Protein AF-C9JVE9-F1 (afdb_monomer_lite)

Secondary structure (DSSP, 8-state):
-HHHHHHHHHHHHHHHHHHHHHSPPPEEEEEEE-PPP---TT----PPPHHHHHHHHHHHHHHHHHHHHHHHHTT-EEEEEEE-SS---HHHHHHHHHHHHH-B-TTSSBPSEEEEEEES----

pLDDT: mean 82.32, std 12.66, range [41.41, 96.5]

InterPro domains:
  IPR029713 Transmembrane protein 168 [PTHR14437] (1-123)

Radius of gyration: 23.06 Å; chains: 1; bounding box: 55×26×75 Å

Structure (mmCIF, N/CA/C/O backbone):
data_AF-C9JVE9-F1
#
_entry.id   AF-C9JVE9-F1
#
loop_
_atom_site.group_PDB
_atom_site.id
_atom_site.type_symbol
_atom_site.label_atom_id
_atom_site.label_alt_id
_atom_site.label_comp_id
_atom_site.label_asym_id
_atom_site.label_entity_id
_atom_site.label_seq_id
_atom_site.pdbx_PDB_ins_code
_atom_site.Cartn_x
_atom_site.Cartn_y
_atom_site.Cartn_z
_atom_site.occupancy
_atom_site.B_iso_or_equiv
_atom_site.auth_seq_id
_atom_site.auth_comp_id
_atom_site.auth_asym_id
_atom_site.auth_atom_id
_atom_site.pdbx_PDB_model_num
ATOM 1 N N . MET A 1 1 ? -29.060 -8.266 47.646 1.00 62.09 1 MET A N 1
ATOM 2 C CA . MET A 1 1 ? -28.950 -7.452 46.415 1.00 62.09 1 MET A CA 1
ATOM 3 C C . MET A 1 1 ? -27.527 -7.473 45.853 1.00 62.09 1 MET A C 1
ATOM 5 O O . MET A 1 1 ? -27.371 -7.887 44.717 1.00 62.09 1 MET A O 1
ATOM 9 N N . PHE A 1 2 ? -26.494 -7.173 46.653 1.00 61.88 2 PHE A N 1
ATOM 10 C CA . PHE A 1 2 ? -25.071 -7.246 46.253 1.00 61.88 2 PHE A CA 1
ATOM 11 C C . PHE A 1 2 ? -24.640 -8.591 45.629 1.00 61.88 2 PHE A C 1
ATOM 13 O O . PHE A 1 2 ? -23.921 -8.615 44.639 1.00 61.88 2 PHE A O 1
ATOM 20 N N . LEU A 1 3 ? -25.156 -9.708 46.162 1.00 72.38 3 LEU A N 1
ATOM 21 C CA . LEU A 1 3 ? -24.872 -11.067 45.675 1.00 72.38 3 LEU A CA 1
ATOM 22 C C . LEU A 1 3 ? -25.357 -11.349 44.240 1.00 72.38 3 LEU A C 1
ATOM 24 O O . LEU A 1 3 ? -24.890 -12.303 43.637 1.00 72.38 3 LEU A O 1
ATOM 28 N N . ILE A 1 4 ? -26.284 -10.548 43.701 1.00 79.44 4 ILE A N 1
ATOM 29 C CA . ILE A 1 4 ? -26.798 -10.690 42.324 1.00 79.44 4 ILE A CA 1
ATOM 30 C C . ILE A 1 4 ? -26.139 -9.673 41.387 1.00 79.44 4 ILE A C 1
ATOM 32 O O . ILE A 1 4 ? -25.924 -9.969 40.217 1.00 79.44 4 ILE A O 1
ATOM 36 N N . VAL A 1 5 ? -25.779 -8.496 41.903 1.00 87.12 5 VAL A N 1
ATOM 37 C CA . VAL A 1 5 ? -25.139 -7.430 41.120 1.00 87.12 5 VAL A CA 1
ATOM 38 C C . VAL A 1 5 ? -23.737 -7.842 40.673 1.00 87.12 5 VAL A C 1
ATOM 40 O O . VAL A 1 5 ? -23.414 -7.711 39.500 1.00 87.12 5 VAL A O 1
ATOM 43 N N . LEU A 1 6 ? -22.942 -8.424 41.576 1.00 85.75 6 LEU A N 1
ATOM 44 C CA . LEU A 1 6 ? -21.545 -8.773 41.303 1.00 85.75 6 LEU A CA 1
ATOM 45 C C . LEU A 1 6 ? -21.401 -9.813 40.167 1.00 85.75 6 LEU A C 1
ATOM 47 O O . LEU A 1 6 ? -20.618 -9.577 39.248 1.00 85.75 6 LEU A O 1
ATOM 51 N N . PRO A 1 7 ? -22.186 -10.913 40.128 1.00 87.12 7 PRO A N 1
ATOM 52 C CA . PRO A 1 7 ? -22.199 -11.823 38.981 1.00 87.12 7 PRO A CA 1
ATOM 53 C C . PRO A 1 7 ? -22.640 -11.153 37.676 1.00 87.12 7 PRO A C 1
ATOM 55 O O . PRO A 1 7 ? -22.055 -11.417 36.629 1.00 87.12 7 PRO A O 1
ATOM 58 N N . LEU A 1 8 ? -23.642 -10.269 37.731 1.00 91.12 8 LEU A N 1
ATOM 59 C CA . LEU A 1 8 ? -24.163 -9.584 36.546 1.00 91.12 8 LEU A CA 1
ATOM 60 C C . LEU A 1 8 ? -23.118 -8.632 35.942 1.00 91.12 8 LEU A C 1
ATOM 62 O O . LEU A 1 8 ? -22.914 -8.622 34.730 1.00 91.12 8 LEU A O 1
ATOM 66 N N . GLU A 1 9 ? -22.420 -7.878 36.792 1.00 91.75 9 GLU A N 1
ATOM 67 C CA . GLU A 1 9 ? -21.303 -7.014 36.396 1.00 91.75 9 GLU A CA 1
ATOM 68 C C . GLU A 1 9 ? -20.130 -7.831 35.849 1.00 91.75 9 GLU A C 1
ATOM 70 O O . GLU A 1 9 ? -19.544 -7.452 34.839 1.00 91.75 9 GLU A O 1
ATOM 75 N N . SER A 1 10 ? -19.834 -8.986 36.454 1.00 90.31 10 SER A N 1
ATOM 76 C CA . SER A 1 10 ? -18.791 -9.903 35.972 1.00 90.31 10 SER A CA 1
ATOM 77 C C . SER A 1 10 ? -19.105 -10.421 34.567 1.00 90.31 10 SER A C 1
ATOM 79 O O . SER A 1 10 ? -18.228 -10.456 33.706 1.00 90.31 10 SER A O 1
ATOM 81 N N . MET A 1 11 ? -20.366 -10.795 34.321 1.00 90.75 11 MET A N 1
ATOM 82 C CA . MET A 1 11 ? -20.833 -11.259 33.013 1.00 90.75 11 MET A CA 1
ATOM 83 C C . MET A 1 11 ? -20.782 -10.146 31.970 1.00 90.75 11 MET A C 1
ATOM 85 O O . MET A 1 11 ? -20.306 -10.378 30.862 1.00 90.75 11 MET A O 1
ATOM 89 N N . ALA A 1 12 ? -21.233 -8.939 32.318 1.00 91.25 12 ALA A N 1
ATOM 90 C CA . ALA A 1 12 ? -21.150 -7.790 31.425 1.00 91.25 12 ALA A CA 1
ATOM 91 C C . ALA A 1 12 ? -19.689 -7.438 31.109 1.00 91.25 12 ALA A C 1
ATOM 93 O O . ALA A 1 12 ? -19.348 -7.234 29.949 1.00 91.25 12 ALA A O 1
ATOM 94 N N . HIS A 1 13 ? -18.808 -7.432 32.112 1.00 89.75 13 HIS A N 1
ATOM 95 C CA . HIS A 1 13 ? -17.381 -7.179 31.925 1.00 89.75 13 HIS A CA 1
ATOM 96 C C . HIS A 1 13 ? -16.721 -8.237 31.034 1.00 89.75 13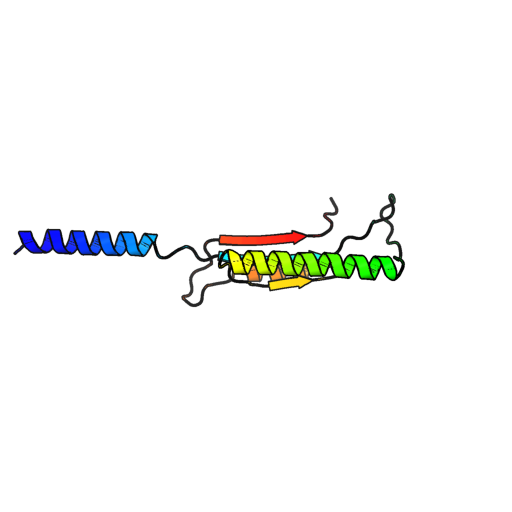 HIS A C 1
ATOM 98 O O . HIS A 1 13 ? -16.007 -7.876 30.105 1.00 89.75 13 HIS A O 1
ATOM 104 N N . GLY A 1 14 ? -17.003 -9.524 31.266 1.00 85.75 14 GLY A N 1
ATOM 105 C CA . GLY A 1 14 ? -16.522 -10.619 30.421 1.00 85.75 14 GLY A CA 1
ATOM 106 C C . GLY A 1 14 ? -17.011 -10.491 28.978 1.00 85.75 14 GLY A C 1
ATOM 107 O O . GLY A 1 14 ? -16.207 -10.569 28.056 1.00 85.75 14 GLY A O 1
ATOM 108 N N . LEU A 1 15 ? -18.297 -10.181 28.786 1.00 84.44 15 LEU A N 1
ATOM 109 C CA . LEU A 1 15 ? -18.884 -9.937 27.468 1.00 84.44 15 LEU A CA 1
ATOM 110 C C . LEU A 1 15 ? -18.208 -8.754 26.760 1.00 84.44 15 LEU A C 1
ATOM 112 O O . LEU A 1 15 ? -17.844 -8.872 25.597 1.00 84.44 15 LEU A O 1
ATOM 116 N N . PHE A 1 16 ? -18.013 -7.622 27.441 1.00 81.69 16 PHE A N 1
ATOM 117 C CA . PHE A 1 16 ? -17.352 -6.452 26.855 1.00 81.69 16 PHE A CA 1
ATOM 118 C C . PHE A 1 16 ? -15.863 -6.678 26.600 1.00 81.69 16 PHE A C 1
ATOM 120 O O . PHE A 1 16 ? -15.332 -6.129 25.641 1.00 81.69 16 PHE A O 1
ATOM 127 N N . HIS A 1 17 ? -15.192 -7.487 27.416 1.00 80.06 17 HIS A N 1
ATOM 128 C CA . HIS A 1 17 ? -13.799 -7.867 27.208 1.00 80.06 17 HIS A CA 1
ATOM 129 C C . HIS A 1 17 ? -13.650 -8.817 26.010 1.00 80.06 17 HIS A C 1
ATOM 131 O O . HIS A 1 17 ? -12.758 -8.631 25.186 1.00 80.06 17 HIS A O 1
ATOM 137 N N . GLU A 1 18 ? -14.544 -9.797 25.862 1.00 77.31 18 GLU A N 1
ATOM 138 C CA . GLU A 1 18 ? -14.590 -10.666 24.680 1.00 77.31 18 GLU A CA 1
ATOM 139 C C . GLU A 1 18 ? -14.970 -9.882 23.421 1.00 77.31 18 GLU A C 1
ATOM 141 O O . GLU A 1 18 ? -14.271 -9.982 22.419 1.00 77.31 18 GLU A O 1
ATOM 146 N N . LEU A 1 19 ? -15.994 -9.023 23.483 1.00 66.56 19 LEU A N 1
ATOM 147 C CA . LEU A 1 19 ? -16.353 -8.121 22.384 1.00 66.56 19 LEU A CA 1
ATOM 148 C C . LEU A 1 19 ? -15.198 -7.175 22.037 1.00 66.56 19 LEU A C 1
ATOM 150 O O . LEU A 1 19 ? -14.904 -6.996 20.862 1.00 66.56 19 LEU A O 1
ATOM 154 N N . GLY A 1 20 ? -14.506 -6.625 23.036 1.00 62.16 20 GLY A N 1
ATOM 155 C CA . GLY A 1 20 ? -13.317 -5.790 22.864 1.00 62.16 20 GLY A CA 1
ATOM 156 C C . GLY A 1 20 ? -12.166 -6.520 22.174 1.00 62.16 20 GLY A C 1
ATOM 157 O O . GLY A 1 20 ? -11.500 -5.936 21.328 1.00 62.16 20 GLY A O 1
ATOM 158 N N . ASN A 1 21 ? -11.983 -7.809 22.465 1.00 57.75 21 ASN A N 1
ATOM 159 C CA . ASN A 1 21 ? -11.002 -8.664 21.791 1.00 57.75 21 ASN A CA 1
ATOM 160 C C . ASN A 1 21 ? -11.464 -9.145 20.402 1.00 57.75 21 ASN A C 1
ATOM 162 O O . ASN A 1 21 ? -10.636 -9.575 19.600 1.00 57.75 21 ASN A O 1
ATOM 166 N N . CYS A 1 22 ? -12.768 -9.094 20.114 1.00 50.66 22 CYS A N 1
ATOM 167 C CA . CYS A 1 22 ? -13.362 -9.455 18.823 1.00 50.66 22 CYS A CA 1
ATOM 168 C C . CYS A 1 22 ? -13.584 -8.257 17.883 1.00 50.66 22 CYS A C 1
ATOM 170 O O . CYS A 1 22 ? -13.861 -8.461 16.700 1.00 50.66 22 CYS A O 1
ATOM 172 N N . LEU A 1 23 ? -13.441 -7.023 18.370 1.00 56.31 23 LEU A N 1
ATOM 173 C CA . LEU A 1 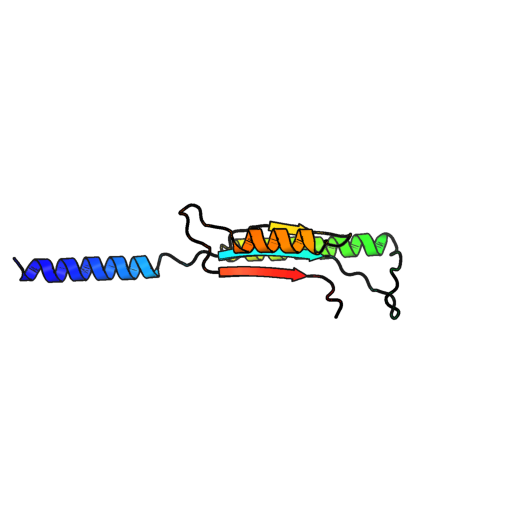23 ? -13.316 -5.821 17.547 1.00 56.31 23 LEU A CA 1
ATOM 174 C C . LEU A 1 23 ? -11.901 -5.819 16.950 1.00 56.31 23 LEU A C 1
ATOM 176 O O . LEU A 1 23 ? -10.972 -5.241 17.505 1.00 56.31 23 LEU A O 1
ATOM 180 N N . GLY A 1 24 ?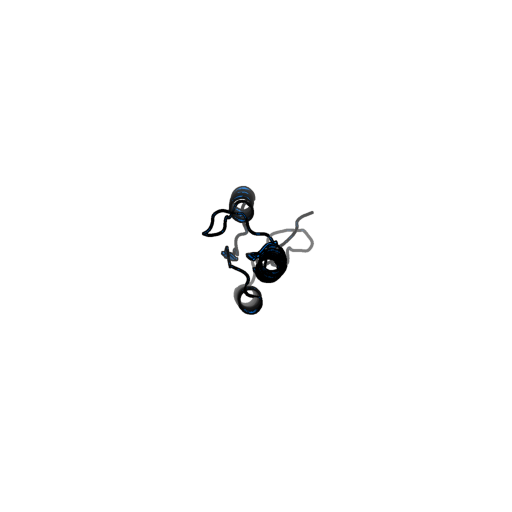 -11.722 -6.584 15.871 1.00 61.47 24 GLY A N 1
ATOM 181 C CA . GLY A 1 24 ? -10.432 -6.775 15.211 1.00 61.47 24 GLY A CA 1
ATOM 182 C C . GLY A 1 24 ? -9.750 -5.457 14.836 1.00 61.47 24 GLY A C 1
ATOM 183 O O . GLY A 1 24 ? -10.408 -4.465 14.528 1.00 61.47 24 GLY A O 1
ATOM 184 N N . GLY A 1 25 ? -8.416 -5.467 14.855 1.00 70.69 25 GLY A N 1
ATOM 185 C CA . GLY A 1 25 ? -7.616 -4.321 14.439 1.00 70.69 25 GLY A CA 1
ATOM 186 C C . GLY A 1 25 ? -7.895 -3.929 12.988 1.00 70.69 25 GLY A C 1
ATOM 187 O O . GLY A 1 25 ? -8.189 -4.762 12.129 1.00 70.69 25 GLY A O 1
ATOM 188 N N . THR A 1 26 ? -7.789 -2.641 12.712 1.00 85.19 26 THR A N 1
ATOM 189 C CA . THR A 1 26 ? -7.976 -2.077 11.377 1.00 85.19 26 THR A CA 1
ATOM 190 C C . THR A 1 26 ? -6.684 -2.194 10.574 1.00 85.19 26 THR A C 1
ATOM 192 O O . THR A 1 26 ? -5.591 -1.901 11.067 1.00 85.19 26 THR A O 1
ATOM 195 N N . SER A 1 27 ? -6.791 -2.651 9.325 1.00 89.12 27 SER A N 1
ATOM 196 C CA . SER A 1 27 ? -5.636 -2.818 8.443 1.00 89.12 27 SER A CA 1
ATOM 197 C C . SER A 1 27 ? -5.833 -2.058 7.144 1.00 89.12 27 SER A C 1
ATOM 199 O O . SER A 1 27 ? -6.893 -2.146 6.528 1.00 89.12 27 SER A O 1
ATOM 201 N N . VAL A 1 28 ? -4.800 -1.323 6.732 1.00 94.38 28 VAL A N 1
ATOM 202 C CA . VAL A 1 28 ? -4.794 -0.576 5.475 1.00 94.38 28 VAL A CA 1
ATOM 203 C C . VAL A 1 28 ? -3.567 -0.925 4.636 1.00 94.38 28 VAL A C 1
ATOM 205 O O . VAL A 1 28 ? -2.443 -1.025 5.132 1.00 94.38 28 VAL A O 1
ATOM 208 N N . GLY A 1 29 ? -3.794 -1.126 3.345 1.00 95.31 29 GLY A N 1
ATOM 209 C CA . GLY A 1 29 ? -2.821 -1.531 2.349 1.00 95.31 29 GLY A CA 1
ATOM 210 C C . GLY A 1 29 ? -2.577 -0.447 1.307 1.00 95.31 29 GLY A C 1
ATOM 211 O O . GLY A 1 29 ? -3.513 0.122 0.742 1.00 95.31 29 GLY A O 1
ATOM 212 N N . TYR A 1 30 ? -1.307 -0.200 1.006 1.00 96.50 30 TYR A N 1
ATOM 213 C CA . TYR A 1 30 ? -0.870 0.618 -0.117 1.00 96.50 30 TYR A CA 1
ATOM 214 C C . TYR A 1 30 ? 0.115 -0.178 -0.968 1.00 96.50 30 TYR A C 1
ATOM 216 O O . TYR A 1 30 ? 1.082 -0.741 -0.455 1.00 96.50 30 TYR A O 1
ATOM 224 N N . ALA A 1 31 ? -0.134 -0.246 -2.273 1.00 95.00 31 ALA A N 1
ATOM 225 C CA . ALA A 1 31 ? 0.740 -0.926 -3.216 1.00 95.00 31 ALA A CA 1
ATOM 226 C C . ALA A 1 31 ? 1.318 0.058 -4.232 1.00 95.00 31 ALA A C 1
ATOM 228 O O . ALA A 1 31 ? 0.604 0.906 -4.758 1.00 95.00 31 ALA A O 1
ATOM 229 N N . ILE A 1 32 ? 2.604 -0.091 -4.533 1.00 92.19 32 ILE A N 1
ATOM 230 C CA . ILE A 1 32 ? 3.319 0.660 -5.559 1.00 92.19 32 ILE A CA 1
ATOM 231 C C . ILE A 1 32 ? 4.031 -0.345 -6.456 1.00 92.19 3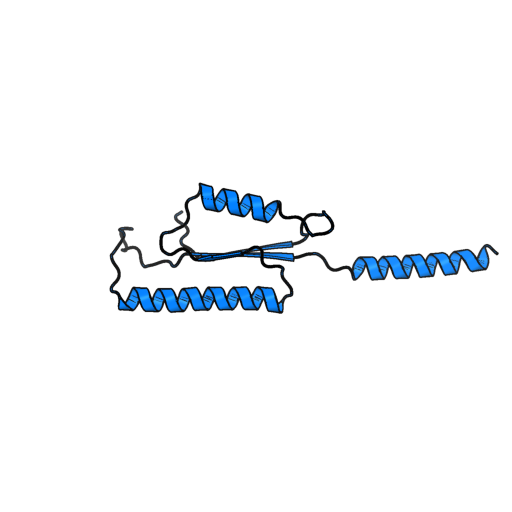2 ILE A C 1
ATOM 233 O O . ILE A 1 32 ? 4.880 -1.111 -5.995 1.00 92.19 32 ILE A O 1
ATOM 237 N N . VAL A 1 33 ? 3.701 -0.321 -7.744 1.00 90.94 33 VAL A N 1
ATOM 238 C CA . VAL A 1 33 ? 4.340 -1.142 -8.772 1.00 90.94 33 VAL A CA 1
ATOM 239 C C . VAL A 1 33 ? 4.978 -0.232 -9.814 1.00 90.94 33 VAL A C 1
ATOM 241 O O . VAL A 1 33 ? 4.308 0.402 -10.629 1.00 90.94 33 VAL A O 1
ATOM 244 N N . ILE A 1 34 ? 6.302 -0.192 -9.785 1.00 87.50 34 ILE A N 1
ATOM 245 C CA . ILE A 1 34 ? 7.169 0.469 -10.749 1.00 87.50 34 ILE A CA 1
ATOM 246 C C . ILE A 1 34 ? 7.838 -0.655 -11.544 1.00 87.50 34 ILE A C 1
ATOM 248 O O . ILE A 1 34 ? 8.713 -1.342 -11.009 1.00 87.50 34 ILE A O 1
ATOM 252 N N . PRO A 1 35 ? 7.424 -0.905 -12.798 1.00 77.88 35 PRO A N 1
ATOM 253 C CA . PRO A 1 35 ? 8.082 -1.897 -13.619 1.00 77.88 35 PRO A CA 1
ATOM 254 C C . PRO A 1 35 ? 9.561 -1.560 -13.763 1.00 77.88 35 PRO A C 1
ATOM 256 O O . PRO A 1 35 ? 9.927 -0.473 -14.209 1.00 77.88 35 PRO A O 1
ATOM 259 N N . THR A 1 36 ? 10.414 -2.515 -13.421 1.00 69.69 36 THR A N 1
ATOM 260 C CA . THR A 1 36 ? 11.841 -2.415 -13.680 1.00 69.69 36 THR A CA 1
ATOM 261 C C . THR A 1 36 ? 12.145 -3.059 -15.020 1.00 69.69 36 THR A C 1
ATOM 263 O O . THR A 1 36 ? 11.774 -4.204 -15.288 1.00 69.69 36 THR A O 1
ATOM 266 N N . ASN A 1 37 ? 12.819 -2.299 -15.873 1.00 62.97 37 ASN A N 1
ATOM 267 C CA . ASN A 1 37 ? 13.493 -2.845 -17.034 1.00 62.97 37 ASN A CA 1
ATOM 268 C C . ASN A 1 37 ? 14.960 -3.066 -16.711 1.00 62.97 37 ASN A C 1
ATOM 270 O O . ASN A 1 37 ? 15.512 -2.400 -15.837 1.00 62.97 37 ASN A O 1
ATOM 274 N N . PHE A 1 38 ? 15.574 -4.003 -17.427 1.00 55.28 38 PHE A N 1
ATOM 275 C CA . PHE A 1 38 ? 17.014 -4.194 -17.412 1.00 55.28 38 PHE A CA 1
ATOM 276 C C . PHE A 1 38 ? 17.688 -2.854 -17.728 1.00 55.28 38 PHE A C 1
ATOM 278 O O . PHE A 1 38 ? 17.643 -2.376 -18.861 1.00 55.28 38 PHE A O 1
ATOM 285 N N . CYS A 1 39 ? 18.301 -2.236 -16.720 1.00 54.22 39 CYS A N 1
ATOM 286 C CA . CYS A 1 39 ? 19.405 -1.326 -16.969 1.00 54.22 39 CYS A CA 1
ATOM 287 C C . CYS A 1 39 ? 20.437 -2.116 -17.784 1.00 54.22 39 CYS A C 1
ATOM 289 O O . CYS A 1 39 ? 20.613 -3.319 -17.546 1.00 54.22 39 CYS A O 1
ATOM 291 N N . SER A 1 40 ? 21.133 -1.477 -18.730 1.00 52.53 40 SER A N 1
ATOM 292 C CA . SER A 1 40 ? 22.364 -2.102 -19.218 1.00 52.53 40 SER A CA 1
ATOM 293 C C . SER A 1 40 ? 23.253 -2.431 -18.001 1.00 52.53 40 SER A C 1
ATOM 295 O O . SER A 1 40 ? 23.099 -1.793 -16.952 1.00 52.53 40 SER A O 1
ATOM 297 N N . PRO A 1 41 ? 24.186 -3.393 -18.087 1.00 57.09 41 PRO A N 1
ATOM 298 C CA . PRO A 1 41 ? 25.165 -3.627 -17.020 1.00 57.09 41 PRO A CA 1
ATOM 299 C C . PRO A 1 41 ? 25.873 -2.338 -16.552 1.00 57.09 41 PRO A C 1
ATOM 301 O O . PRO A 1 41 ? 26.325 -2.262 -15.415 1.00 57.09 41 PRO A O 1
ATOM 304 N N . ASP A 1 42 ? 25.894 -1.312 -17.412 1.00 64.50 42 ASP A N 1
ATOM 305 C CA . ASP A 1 42 ? 26.481 0.013 -17.191 1.00 64.50 42 ASP A CA 1
ATOM 306 C C . ASP A 1 42 ? 25.498 1.058 -16.616 1.00 64.50 42 ASP A C 1
ATOM 308 O O . ASP A 1 42 ? 25.824 2.243 -16.540 1.00 64.50 42 ASP A O 1
ATOM 312 N N . GLY A 1 43 ? 24.271 0.666 -16.254 1.00 60.25 43 GLY A N 1
ATOM 313 C CA . GLY A 1 43 ? 23.265 1.557 -15.663 1.00 60.25 43 GLY A CA 1
ATOM 314 C C . GLY A 1 43 ? 22.586 2.518 -16.648 1.00 60.25 43 GLY A C 1
ATOM 315 O O . GLY A 1 43 ? 21.802 3.366 -16.224 1.00 60.25 43 GLY A O 1
ATOM 316 N N . GLN A 1 44 ? 22.856 2.410 -17.953 1.00 60.56 44 GLN A N 1
ATOM 317 C CA . GLN A 1 44 ? 22.311 3.339 -18.946 1.00 60.56 44 GLN A CA 1
ATOM 318 C C . GLN A 1 44 ? 20.867 2.971 -19.335 1.00 60.56 44 GLN A C 1
ATOM 320 O O . GLN A 1 44 ? 20.567 1.790 -19.567 1.00 60.56 44 GLN A O 1
ATOM 325 N N . PRO A 1 45 ? 19.958 3.963 -19.441 1.00 63.81 45 PRO A N 1
ATOM 326 C CA . PRO A 1 45 ? 18.587 3.734 -19.877 1.00 63.81 45 PRO A CA 1
ATOM 327 C C . PRO A 1 45 ? 18.588 3.251 -21.329 1.00 63.81 45 PRO A C 1
ATOM 329 O O . PRO A 1 45 ? 18.994 3.967 -22.241 1.00 63.81 45 PRO A O 1
ATOM 332 N N . THR A 1 46 ? 18.133 2.018 -21.543 1.00 66.88 46 THR A N 1
ATOM 333 C CA . THR A 1 46 ? 18.042 1.420 -22.879 1.00 66.88 46 THR A CA 1
ATOM 334 C C . THR A 1 46 ? 16.587 1.408 -23.328 1.00 66.88 46 THR A C 1
ATOM 336 O O . THR A 1 46 ? 15.701 0.985 -22.586 1.00 66.88 46 THR A O 1
ATOM 339 N N . LEU A 1 47 ? 16.333 1.884 -24.550 1.00 67.12 47 LEU A N 1
ATOM 340 C CA . LEU A 1 47 ? 15.018 1.795 -25.181 1.00 67.12 47 LEU A CA 1
ATOM 341 C C . LEU A 1 47 ? 14.650 0.325 -25.372 1.00 67.12 47 LEU A C 1
ATOM 343 O O . LEU A 1 47 ? 15.369 -0.417 -26.041 1.00 67.12 47 LEU A O 1
ATOM 347 N N . LEU A 1 48 ? 13.523 -0.091 -24.799 1.00 70.12 48 LEU A N 1
ATOM 348 C CA . LEU A 1 48 ? 13.042 -1.451 -24.995 1.00 70.12 48 LEU A CA 1
ATOM 349 C C . LEU A 1 48 ? 12.275 -1.582 -26.305 1.00 70.12 48 LEU A C 1
ATOM 351 O O . LEU A 1 48 ? 11.508 -0.682 -26.661 1.00 70.12 48 LEU A O 1
ATOM 355 N N . PRO A 1 49 ? 12.412 -2.730 -26.988 1.00 78.38 49 PRO A N 1
ATOM 356 C CA . PRO A 1 49 ? 11.535 -3.071 -28.091 1.00 78.38 49 PRO A CA 1
ATOM 357 C C . PRO A 1 49 ? 10.060 -3.077 -27.643 1.00 78.38 49 PRO A C 1
ATOM 359 O O . PRO A 1 49 ? 9.777 -3.481 -26.511 1.00 78.38 49 PRO A O 1
ATOM 362 N N . PRO A 1 50 ? 9.111 -2.706 -28.523 1.00 79.12 50 PRO A N 1
ATOM 363 C CA . PRO A 1 50 ? 7.687 -2.623 -28.185 1.00 79.12 50 PRO A CA 1
ATOM 364 C C . PRO A 1 50 ? 7.100 -3.905 -27.575 1.00 79.12 50 PRO A C 1
ATOM 366 O O . PRO A 1 50 ? 6.287 -3.832 -26.658 1.00 79.12 50 PRO A O 1
ATOM 369 N N . GLU A 1 51 ? 7.547 -5.076 -28.036 1.00 80.50 51 GLU A N 1
ATOM 370 C CA . GLU A 1 51 ? 7.098 -6.381 -27.529 1.00 80.50 51 GLU A CA 1
ATOM 371 C C . GLU A 1 51 ? 7.450 -6.577 -26.046 1.00 80.50 51 GLU A C 1
ATOM 373 O O . GLU A 1 51 ? 6.599 -6.965 -25.246 1.00 80.50 51 GLU A O 1
ATOM 378 N N . HIS A 1 52 ? 8.670 -6.204 -25.647 1.00 78.44 52 HIS A N 1
ATOM 379 C CA . HIS A 1 52 ? 9.119 -6.290 -24.256 1.00 78.44 52 HIS A CA 1
ATOM 380 C C . HIS A 1 52 ? 8.394 -5.282 -23.354 1.00 78.44 52 HIS A C 1
ATOM 382 O O . HIS A 1 52 ? 8.122 -5.578 -22.191 1.00 78.44 52 HIS A O 1
ATOM 388 N N . VAL A 1 53 ? 8.033 -4.104 -23.881 1.00 80.75 53 VAL A N 1
ATOM 389 C CA . VAL A 1 53 ? 7.205 -3.125 -23.151 1.00 80.75 53 VAL A CA 1
ATOM 390 C C . VAL A 1 53 ? 5.814 -3.699 -22.876 1.00 80.75 53 VAL A C 1
ATOM 392 O O . VAL A 1 53 ? 5.295 -3.560 -21.768 1.00 80.75 53 VAL A O 1
ATOM 395 N N . GLN A 1 54 ? 5.215 -4.372 -23.860 1.00 83.31 54 GLN A N 1
ATOM 396 C CA . GLN A 1 54 ? 3.904 -4.997 -23.705 1.00 83.31 54 GLN A CA 1
ATOM 397 C C . GLN A 1 54 ? 3.928 -6.142 -22.685 1.00 83.31 54 GLN A C 1
ATOM 399 O O . GLN A 1 54 ? 3.053 -6.199 -21.818 1.00 83.31 54 GLN A O 1
ATOM 404 N N . GLU A 1 55 ? 4.923 -7.027 -22.755 1.00 85.56 55 GLU A N 1
ATOM 405 C CA . GLU A 1 55 ? 5.081 -8.127 -21.798 1.00 85.56 55 GLU A CA 1
ATOM 406 C C . GLU A 1 55 ? 5.272 -7.606 -20.368 1.00 85.56 55 GLU A C 1
ATOM 408 O O . GLU A 1 55 ? 4.637 -8.082 -19.421 1.00 85.56 55 GLU A O 1
ATOM 413 N N . LEU A 1 56 ? 6.098 -6.574 -20.208 1.00 83.88 56 LEU A N 1
ATOM 414 C CA . LEU A 1 56 ? 6.318 -5.941 -18.918 1.00 83.88 56 LEU A CA 1
ATOM 415 C C . LEU A 1 56 ? 5.039 -5.317 -18.360 1.00 83.88 56 LEU A C 1
ATOM 417 O O . LEU A 1 56 ? 4.734 -5.526 -17.183 1.00 83.88 56 LEU A O 1
ATOM 421 N N . ASN A 1 57 ? 4.274 -4.602 -19.185 1.00 85.62 57 ASN A N 1
ATOM 422 C CA . ASN A 1 57 ? 2.993 -4.042 -18.764 1.00 85.62 57 ASN A CA 1
ATOM 423 C C . ASN A 1 57 ? 2.043 -5.157 -18.312 1.00 85.62 57 ASN A C 1
ATOM 425 O O . ASN A 1 57 ? 1.473 -5.064 -17.227 1.00 85.62 57 ASN A O 1
ATOM 429 N N . LEU A 1 58 ? 1.945 -6.249 -19.081 1.00 89.56 58 LEU A N 1
ATOM 430 C CA . LEU A 1 58 ? 1.115 -7.406 -18.738 1.00 89.56 58 LEU A CA 1
ATOM 431 C C . LEU A 1 58 ? 1.503 -7.994 -17.372 1.00 89.56 58 LEU A C 1
ATOM 433 O O . LEU A 1 58 ? 0.640 -8.213 -16.518 1.00 89.56 58 LEU A O 1
ATOM 437 N N . ARG A 1 59 ? 2.802 -8.210 -17.141 1.00 88.38 59 ARG A N 1
ATOM 438 C CA . ARG A 1 59 ? 3.326 -8.754 -15.882 1.00 88.38 59 ARG A CA 1
ATOM 439 C C . ARG A 1 59 ? 3.056 -7.820 -14.703 1.00 88.38 59 ARG A C 1
ATOM 441 O O . ARG A 1 59 ? 2.599 -8.276 -13.655 1.00 88.38 59 ARG A O 1
ATOM 448 N N . SER A 1 60 ? 3.299 -6.521 -14.865 1.00 88.25 60 SER A N 1
ATOM 449 C CA . SER A 1 60 ? 3.069 -5.536 -13.804 1.00 88.25 60 SER A CA 1
ATOM 450 C C . SER A 1 60 ? 1.588 -5.356 -13.478 1.00 88.25 60 SER A C 1
ATOM 452 O O . SER A 1 60 ? 1.230 -5.290 -12.302 1.00 88.25 60 SER A O 1
ATOM 454 N N . THR A 1 61 ? 0.708 -5.349 -14.481 1.00 90.06 61 THR A N 1
ATOM 455 C CA . THR A 1 61 ? -0.744 -5.370 -14.257 1.00 90.06 61 THR A CA 1
ATOM 456 C C . THR A 1 61 ? -1.177 -6.667 -13.571 1.00 90.06 61 THR A C 1
ATOM 458 O O . THR A 1 61 ? -2.016 -6.638 -12.671 1.00 90.06 61 THR A O 1
ATOM 461 N N . GLY A 1 62 ? -0.571 -7.805 -13.926 1.00 92.38 62 GLY A N 1
ATOM 462 C CA . GLY A 1 62 ? -0.773 -9.078 -13.230 1.00 92.38 62 GLY A CA 1
ATOM 463 C C . GLY A 1 62 ? -0.435 -8.995 -11.739 1.00 92.38 62 GLY A C 1
ATOM 464 O O . GLY A 1 62 ? -1.226 -9.437 -10.904 1.00 92.38 62 GLY A O 1
ATOM 465 N N . MET A 1 63 ? 0.688 -8.365 -11.392 1.00 91.75 63 MET A N 1
ATOM 466 C CA . MET A 1 63 ? 1.076 -8.123 -9.999 1.00 91.75 63 MET A CA 1
ATOM 467 C C . MET A 1 63 ? 0.118 -7.180 -9.264 1.00 91.75 63 MET A C 1
ATOM 469 O O . MET A 1 63 ? -0.250 -7.470 -8.128 1.00 91.75 63 MET A O 1
ATOM 473 N N . LEU A 1 64 ? -0.326 -6.091 -9.901 1.00 92.19 64 LEU A N 1
ATOM 474 C CA . LEU A 1 64 ? -1.324 -5.183 -9.318 1.00 92.19 64 LEU A CA 1
ATOM 475 C C . LEU A 1 64 ? -2.638 -5.907 -9.012 1.00 92.19 64 LEU A C 1
ATOM 477 O O . LEU A 1 64 ? -3.196 -5.764 -7.927 1.00 92.19 64 LEU A O 1
ATOM 481 N N . ASN A 1 65 ? -3.098 -6.754 -9.929 1.00 94.00 65 ASN A N 1
ATOM 482 C CA . ASN A 1 65 ? -4.286 -7.570 -9.696 1.00 94.00 65 ASN A CA 1
ATOM 483 C C . ASN A 1 65 ? -4.074 -8.574 -8.554 1.00 94.00 65 ASN A C 1
ATOM 485 O O . ASN A 1 65 ? -4.985 -8.815 -7.763 1.00 94.00 65 ASN A O 1
ATOM 489 N N . ALA A 1 66 ? -2.884 -9.171 -8.450 1.00 94.81 66 ALA A N 1
ATOM 490 C CA . ALA A 1 66 ? -2.566 -10.103 -7.374 1.00 94.81 66 ALA A CA 1
ATOM 491 C C . ALA A 1 66 ? -2.563 -9.413 -6.001 1.00 94.81 66 ALA A C 1
ATOM 493 O O . ALA A 1 66 ? -3.157 -9.947 -5.065 1.00 94.81 66 ALA A O 1
ATOM 494 N N . ILE A 1 67 ? -1.966 -8.220 -5.881 1.00 95.12 67 ILE A N 1
ATOM 495 C CA . ILE A 1 67 ? -1.927 -7.494 -4.603 1.00 95.12 67 ILE A CA 1
ATOM 496 C C . ILE A 1 67 ? -3.306 -6.952 -4.206 1.00 95.12 67 ILE A C 1
ATOM 498 O O . ILE A 1 67 ? -3.683 -7.043 -3.043 1.00 95.12 67 ILE A O 1
ATOM 502 N N . GLN A 1 68 ? -4.113 -6.497 -5.168 1.00 93.56 68 GLN A N 1
ATOM 503 C CA . GLN A 1 68 ? -5.504 -6.113 -4.907 1.00 93.56 68 GLN A CA 1
ATOM 504 C C . GLN A 1 68 ? -6.335 -7.298 -4.405 1.00 93.56 68 GLN A C 1
ATOM 506 O O . GLN A 1 68 ? -7.089 -7.165 -3.443 1.00 93.56 68 GLN A O 1
ATOM 511 N N . ARG A 1 69 ? -6.170 -8.484 -5.010 1.00 94.94 69 ARG A N 1
ATOM 512 C CA . ARG A 1 69 ? -6.814 -9.714 -4.521 1.00 94.94 69 ARG A CA 1
ATOM 513 C C . ARG A 1 69 ? -6.316 -10.105 -3.138 1.00 94.94 69 ARG A C 1
ATOM 515 O O . ARG A 1 69 ? -7.119 -10.552 -2.331 1.00 94.94 69 ARG A O 1
ATOM 522 N N . PHE A 1 70 ? -5.025 -9.936 -2.859 1.00 93.00 70 PHE A N 1
ATOM 523 C CA . PHE A 1 70 ? -4.466 -10.170 -1.531 1.00 93.00 70 PHE A CA 1
ATOM 524 C C . PHE A 1 70 ? -5.115 -9.254 -0.486 1.00 93.00 70 PHE A C 1
ATOM 526 O O . PHE A 1 70 ? -5.535 -9.759 0.555 1.00 93.00 70 PHE A O 1
ATOM 533 N N . PHE A 1 71 ? -5.267 -7.957 -0.781 1.00 94.19 71 PHE A N 1
ATOM 534 C CA . PHE A 1 71 ? -5.961 -7.024 0.108 1.00 94.19 71 PHE A CA 1
ATOM 535 C C . PHE A 1 71 ? -7.420 -7.423 0.322 1.00 94.19 71 PHE A C 1
ATOM 537 O O . PHE A 1 71 ? -7.848 -7.576 1.463 1.00 94.19 71 PHE A O 1
ATOM 544 N N . ALA A 1 72 ? -8.154 -7.699 -0.756 1.00 89.62 72 ALA A N 1
ATOM 545 C CA . ALA A 1 72 ? -9.551 -8.115 -0.669 1.00 89.62 72 ALA A CA 1
ATOM 546 C C . ALA A 1 72 ? -9.733 -9.421 0.127 1.00 89.62 72 ALA A C 1
ATOM 548 O O . ALA A 1 72 ? -10.618 -9.510 0.973 1.00 89.62 72 ALA A O 1
ATOM 549 N N . TYR A 1 73 ? -8.883 -10.424 -0.113 1.00 89.69 73 TYR A N 1
ATOM 550 C CA . TYR A 1 73 ? -8.968 -11.730 0.547 1.00 89.69 73 TYR A CA 1
ATOM 551 C C . TYR A 1 73 ? -8.721 -11.644 2.058 1.00 89.69 73 TYR A C 1
ATOM 553 O O . TYR A 1 73 ? -9.366 -12.352 2.825 1.00 89.69 73 TYR A O 1
ATOM 561 N N . HIS A 1 74 ? -7.817 -10.764 2.490 1.00 86.88 74 HIS A N 1
ATOM 562 C CA . HIS A 1 74 ? -7.484 -10.581 3.905 1.00 86.88 74 HIS A CA 1
ATOM 563 C C . HIS A 1 74 ? -8.267 -9.439 4.569 1.00 86.88 74 HIS A C 1
ATOM 565 O O . HIS A 1 74 ? -7.930 -9.056 5.685 1.00 86.88 74 HIS A O 1
ATOM 571 N N . MET A 1 75 ? -9.301 -8.901 3.906 1.00 87.69 75 MET A N 1
ATOM 572 C CA . MET A 1 75 ? -10.110 -7.780 4.408 1.00 87.69 75 MET A CA 1
ATOM 573 C C . MET A 1 75 ? -9.269 -6.544 4.782 1.00 87.69 75 MET A C 1
ATOM 575 O O . MET A 1 75 ? -9.556 -5.847 5.751 1.00 87.69 75 MET A O 1
ATOM 579 N N . ILE A 1 76 ? -8.221 -6.278 4.000 1.00 90.19 76 ILE A N 1
ATOM 580 C CA . ILE A 1 76 ? -7.358 -5.106 4.149 1.00 90.19 76 ILE A CA 1
ATOM 581 C C . ILE A 1 76 ? -7.985 -3.943 3.377 1.00 90.19 76 ILE A C 1
ATOM 583 O O . ILE A 1 76 ? -8.231 -4.049 2.170 1.00 90.19 76 ILE A O 1
ATOM 587 N N . GLU A 1 77 ? -8.210 -2.817 4.052 1.00 90.88 77 GLU A N 1
ATOM 588 C CA . GLU A 1 77 ? -8.680 -1.592 3.408 1.00 90.88 77 GLU A CA 1
ATOM 589 C C . GLU A 1 77 ? -7.638 -1.110 2.397 1.00 90.88 77 GLU A C 1
ATOM 591 O O . GLU A 1 77 ? -6.447 -1.058 2.683 1.00 90.88 77 GLU A O 1
ATOM 596 N N . THR A 1 78 ? -8.053 -0.764 1.183 1.00 93.19 78 THR A N 1
ATOM 597 C CA . THR A 1 78 ? -7.106 -0.325 0.153 1.00 93.19 78 THR A CA 1
ATOM 598 C C . THR A 1 78 ? -7.006 1.195 0.149 1.00 93.19 78 THR A C 1
ATOM 600 O O . THR A 1 78 ? -7.926 1.868 -0.304 1.00 93.19 78 THR A O 1
ATOM 603 N N . TYR A 1 79 ? -5.858 1.731 0.572 1.00 94.88 79 TYR A N 1
ATOM 604 C CA . TYR A 1 79 ? -5.531 3.148 0.386 1.00 94.88 79 TYR A CA 1
ATOM 605 C C . TYR A 1 79 ? -5.267 3.465 -1.091 1.00 94.88 79 TYR A C 1
ATOM 607 O O . TYR A 1 79 ? -5.716 4.482 -1.615 1.00 94.88 79 TYR A O 1
ATOM 615 N N . GLY A 1 80 ? -4.537 2.584 -1.782 1.00 92.62 80 GLY A N 1
ATOM 616 C CA . GLY A 1 80 ? -4.238 2.755 -3.200 1.00 92.62 80 GLY A CA 1
ATOM 617 C C . GLY A 1 80 ? -3.387 1.635 -3.790 1.00 92.62 80 GLY A C 1
ATOM 618 O O . GLY A 1 80 ? -2.740 0.868 -3.077 1.00 92.62 80 GLY A O 1
ATOM 619 N N . CYS A 1 81 ? -3.391 1.547 -5.117 1.00 91.62 81 CYS A N 1
ATOM 620 C CA . CYS A 1 81 ? -2.539 0.653 -5.899 1.00 91.62 81 CYS A CA 1
ATOM 621 C C . CYS A 1 81 ? -1.973 1.448 -7.075 1.00 91.62 81 CYS A C 1
ATOM 623 O O . CYS A 1 81 ? -2.598 1.551 -8.129 1.00 91.62 81 CYS A O 1
ATOM 625 N N . ASP A 1 82 ? -0.811 2.050 -6.860 1.00 90.81 82 ASP A N 1
ATOM 626 C CA . ASP A 1 82 ? -0.145 2.905 -7.826 1.00 90.81 82 ASP A CA 1
ATOM 627 C C . ASP A 1 82 ? 0.654 2.083 -8.837 1.00 90.81 82 ASP A C 1
ATOM 629 O O . ASP A 1 82 ? 1.400 1.165 -8.489 1.00 90.81 82 ASP A O 1
ATOM 633 N N . TYR A 1 83 ? 0.547 2.488 -10.098 1.00 88.00 83 TYR A N 1
ATOM 634 C CA . TYR A 1 83 ? 1.335 1.978 -11.207 1.00 88.00 83 TYR A CA 1
ATOM 635 C C . TYR A 1 83 ? 2.078 3.133 -11.867 1.00 88.00 83 TYR A C 1
ATOM 637 O O . TYR A 1 83 ? 1.439 4.105 -12.273 1.00 88.00 83 TYR A O 1
ATOM 645 N N . SER A 1 84 ? 3.402 3.044 -11.996 1.00 83.25 84 SER A N 1
ATOM 646 C CA . SER A 1 84 ? 4.166 4.071 -12.714 1.00 83.25 84 SER A CA 1
ATOM 647 C C . SER A 1 84 ? 5.257 3.477 -13.588 1.00 83.25 84 SER A C 1
ATOM 649 O O . SER A 1 84 ? 6.233 2.935 -13.081 1.00 83.25 84 SER A O 1
ATOM 651 N N . THR A 1 85 ? 5.120 3.642 -14.904 1.00 76.56 85 THR A N 1
ATOM 652 C CA . THR A 1 85 ? 6.127 3.257 -15.907 1.00 76.56 85 THR A CA 1
ATOM 653 C C . THR A 1 85 ? 7.278 4.253 -16.017 1.00 76.56 85 THR A C 1
ATOM 655 O O . THR A 1 85 ? 8.380 3.868 -16.394 1.00 76.56 85 THR A O 1
ATOM 658 N N . SER A 1 86 ? 7.046 5.523 -15.680 1.00 70.56 86 SER A N 1
ATOM 659 C CA . SER A 1 86 ? 8.036 6.605 -15.755 1.00 70.56 86 SER A CA 1
ATOM 660 C C . SER A 1 86 ? 8.793 6.836 -14.441 1.00 70.56 86 SER A C 1
ATOM 662 O O . SER A 1 86 ? 9.570 7.782 -14.339 1.00 70.56 86 SER A O 1
ATOM 664 N N . GLY A 1 87 ? 8.551 6.002 -13.425 1.00 71.19 87 GLY A N 1
ATOM 665 C CA . GLY A 1 87 ? 9.049 6.210 -12.067 1.00 71.19 87 GLY A CA 1
ATOM 666 C C . GLY A 1 87 ? 8.180 7.172 -11.247 1.00 71.19 87 GLY A C 1
ATOM 667 O O . GLY A 1 87 ? 7.256 7.813 -11.750 1.00 71.19 87 GLY A O 1
ATOM 668 N N . LEU A 1 88 ? 8.444 7.228 -9.945 1.00 76.31 88 LEU A N 1
ATOM 669 C CA . LEU A 1 88 ? 7.784 8.119 -8.989 1.00 76.31 88 LEU A CA 1
ATOM 670 C C . LEU A 1 88 ? 8.833 9.079 -8.432 1.00 76.31 88 LEU A C 1
ATOM 672 O O . LEU A 1 88 ? 9.903 8.640 -8.013 1.00 76.31 88 LEU A O 1
ATOM 676 N N . SER A 1 89 ? 8.534 10.380 -8.419 1.00 84.50 89 SER A N 1
ATOM 677 C CA . SER A 1 89 ? 9.411 11.342 -7.754 1.00 84.50 89 SER A CA 1
ATOM 678 C C . SER A 1 89 ? 9.414 11.086 -6.247 1.00 84.50 89 SER A C 1
ATOM 680 O O . SER A 1 89 ? 8.407 10.654 -5.671 1.00 84.50 89 SER A O 1
ATOM 682 N N . PHE A 1 90 ? 10.545 11.379 -5.604 1.00 85.38 90 PHE A N 1
ATOM 683 C CA . PHE A 1 90 ? 10.674 11.245 -4.157 1.00 85.38 90 PHE A CA 1
ATOM 684 C C . PHE A 1 90 ? 9.600 12.057 -3.425 1.00 85.38 90 PHE A C 1
ATOM 686 O O . PHE A 1 90 ? 8.943 11.524 -2.540 1.00 85.38 90 PHE A O 1
ATOM 693 N N . ASP A 1 91 ? 9.348 13.299 -3.846 1.00 89.00 91 ASP A N 1
ATOM 694 C CA . ASP A 1 91 ? 8.371 14.181 -3.198 1.00 89.00 91 ASP A CA 1
ATOM 695 C C . ASP A 1 91 ? 6.940 13.642 -3.286 1.00 89.00 91 ASP A C 1
ATOM 697 O O . ASP A 1 91 ? 6.183 13.708 -2.314 1.00 89.00 91 ASP A O 1
ATOM 701 N N . THR A 1 92 ? 6.557 13.068 -4.432 1.00 88.44 92 THR A N 1
ATOM 702 C CA . THR A 1 92 ? 5.232 12.453 -4.600 1.00 88.44 92 THR A CA 1
ATOM 703 C C . THR A 1 92 ? 5.108 11.187 -3.761 1.00 88.44 92 THR A C 1
ATOM 705 O O . THR A 1 92 ? 4.099 11.005 -3.078 1.00 88.44 92 THR A O 1
ATOM 708 N N . LEU A 1 93 ? 6.139 10.337 -3.761 1.00 88.88 93 LEU A N 1
ATOM 709 C CA . LEU A 1 93 ? 6.158 9.123 -2.950 1.00 88.88 93 LEU A CA 1
ATOM 710 C C . LEU A 1 93 ? 6.111 9.450 -1.453 1.00 88.88 93 LEU A C 1
ATOM 712 O O . LEU A 1 93 ? 5.297 8.883 -0.726 1.00 88.88 93 LEU A O 1
ATOM 716 N N . HIS A 1 94 ? 6.939 10.390 -1.006 1.00 92.38 94 HIS A N 1
ATOM 717 C CA . HIS A 1 94 ? 7.001 10.848 0.377 1.00 92.38 94 HIS A CA 1
ATOM 718 C C . HIS A 1 94 ? 5.652 11.408 0.828 1.00 92.38 94 HIS A C 1
ATOM 720 O O . HIS A 1 94 ? 5.134 11.015 1.873 1.00 92.38 94 HIS A O 1
ATOM 726 N N . SER A 1 95 ? 5.042 12.267 0.008 1.00 93.62 95 SER A N 1
ATOM 727 C CA . SER A 1 95 ? 3.734 12.858 0.304 1.00 93.62 95 SER A CA 1
ATOM 728 C C . SER A 1 95 ? 2.634 11.796 0.399 1.00 93.62 95 SER A C 1
ATOM 730 O O . SER A 1 95 ? 1.833 11.829 1.334 1.00 93.62 95 SER A O 1
ATOM 732 N N . LYS A 1 96 ? 2.618 10.813 -0.514 1.00 93.50 96 LYS A N 1
ATOM 733 C CA . LYS A 1 96 ? 1.649 9.706 -0.472 1.00 93.50 96 LYS A CA 1
ATOM 734 C C . LYS A 1 96 ? 1.859 8.781 0.721 1.00 93.50 96 LYS A C 1
ATOM 736 O O . LYS A 1 96 ? 0.876 8.391 1.339 1.00 93.50 96 LYS A O 1
ATOM 741 N N . LEU A 1 97 ? 3.105 8.446 1.057 1.00 94.00 97 LEU A N 1
ATOM 742 C CA . LEU A 1 97 ? 3.419 7.622 2.226 1.00 94.00 97 LEU A CA 1
ATOM 743 C C . LEU A 1 97 ? 3.051 8.330 3.526 1.00 94.00 97 LEU A C 1
ATOM 745 O O . LEU A 1 97 ? 2.502 7.702 4.426 1.00 94.00 97 LEU A O 1
ATOM 749 N N . LYS A 1 98 ? 3.298 9.639 3.615 1.00 95.56 98 LYS A N 1
ATOM 750 C CA . LYS A 1 98 ? 2.872 10.436 4.764 1.00 95.56 98 LYS A CA 1
ATOM 751 C C . LYS A 1 98 ? 1.350 10.410 4.915 1.00 95.56 98 LYS A C 1
ATOM 753 O O . LYS A 1 98 ? 0.866 10.073 5.988 1.00 95.56 98 LYS A O 1
ATOM 758 N N . ALA A 1 99 ? 0.612 10.689 3.840 1.00 94.94 99 ALA A N 1
ATOM 759 C CA . ALA A 1 99 ? -0.850 10.636 3.853 1.00 94.94 99 ALA A CA 1
ATOM 760 C C . ALA A 1 99 ? -1.384 9.234 4.203 1.00 94.94 99 ALA A C 1
ATOM 762 O O . ALA A 1 99 ? -2.312 9.116 4.997 1.00 94.94 99 ALA A O 1
ATOM 763 N N . PHE A 1 100 ? -0.754 8.177 3.679 1.00 95.81 100 PHE A N 1
ATOM 764 C CA . PHE A 1 100 ? -1.066 6.787 4.011 1.00 95.81 100 PHE A CA 1
ATOM 765 C C . PHE A 1 100 ? -0.892 6.493 5.507 1.00 95.81 100 PHE A C 1
ATOM 767 O O . PHE A 1 100 ? -1.801 5.957 6.129 1.00 95.81 100 PHE A O 1
ATOM 774 N N . LEU A 1 101 ? 0.237 6.882 6.106 1.00 94.06 101 LEU A N 1
ATOM 775 C CA . LEU A 1 101 ? 0.533 6.641 7.528 1.00 94.06 101 LEU A CA 1
ATOM 776 C C . LEU A 1 101 ? -0.257 7.553 8.484 1.00 94.06 101 LEU A C 1
ATOM 778 O O . LEU A 1 101 ? -0.357 7.279 9.682 1.00 94.06 101 LEU A O 1
ATOM 782 N N . GLU A 1 102 ? -0.793 8.662 7.979 1.00 93.94 102 GLU A N 1
ATOM 783 C CA . GLU A 1 102 ? -1.662 9.573 8.725 1.00 93.94 102 GLU A CA 1
ATOM 784 C C . GLU A 1 102 ? -3.151 9.216 8.599 1.00 93.94 102 GLU A C 1
ATOM 786 O O . GLU A 1 102 ? -3.968 9.827 9.296 1.00 93.94 102 GLU A O 1
ATOM 791 N N . LEU A 1 103 ? -3.496 8.220 7.770 1.00 90.50 103 LEU A N 1
ATOM 792 C CA . LEU A 1 103 ? -4.868 7.808 7.496 1.00 90.50 103 LEU A CA 1
ATOM 793 C C . LEU A 1 103 ? -5.582 7.332 8.767 1.00 90.50 103 LEU A C 1
ATOM 795 O O . LEU A 1 103 ? -5.088 6.500 9.535 1.00 90.50 103 LEU A O 1
ATOM 799 N N . ARG A 1 104 ? -6.790 7.857 8.960 1.00 87.62 104 ARG A N 1
ATOM 800 C CA . ARG A 1 104 ? -7.672 7.531 10.079 1.00 87.62 104 ARG A CA 1
ATOM 801 C C . ARG A 1 104 ? -8.882 6.757 9.587 1.00 87.62 104 ARG A C 1
ATOM 803 O O . ARG A 1 104 ? -9.339 6.977 8.468 1.00 87.62 104 ARG A O 1
ATOM 810 N N . THR A 1 105 ? -9.384 5.878 10.440 1.00 86.06 105 THR A N 1
ATOM 811 C CA . THR A 1 105 ? -10.639 5.165 10.230 1.00 86.06 105 THR A CA 1
ATOM 812 C C . THR A 1 105 ? -11.807 6.152 10.306 1.00 86.06 105 THR A C 1
ATOM 814 O O . THR A 1 105 ? -11.662 7.281 10.788 1.00 86.06 105 THR A O 1
ATOM 817 N N . VAL A 1 106 ? -12.986 5.727 9.848 1.00 82.19 106 VAL A N 1
ATOM 818 C CA . VAL A 1 106 ? -14.207 6.554 9.862 1.00 82.19 106 VAL A CA 1
ATOM 819 C C . VAL A 1 106 ? -14.550 7.047 11.275 1.00 82.19 106 VAL A C 1
ATOM 821 O O . VAL A 1 106 ? -15.013 8.174 11.441 1.00 82.19 106 VAL A O 1
ATOM 824 N N . ASP A 1 107 ? -14.235 6.247 12.294 1.00 81.38 107 ASP A N 1
ATOM 825 C CA . ASP A 1 107 ? -14.509 6.556 13.700 1.00 81.38 107 ASP A CA 1
ATOM 826 C C . ASP A 1 107 ? -13.429 7.446 14.350 1.00 81.38 107 ASP A C 1
ATOM 828 O O . ASP A 1 107 ? -13.524 7.808 15.524 1.00 81.38 107 ASP A O 1
ATOM 832 N N . GLY A 1 108 ? -12.382 7.815 13.600 1.00 80.38 108 GLY A N 1
ATOM 833 C CA . GLY A 1 108 ? -11.353 8.769 14.009 1.00 80.38 108 GLY A CA 1
ATOM 834 C C . GLY A 1 108 ? -9.977 8.232 14.450 1.00 80.38 108 GLY A C 1
ATOM 835 O O . GLY A 1 108 ? -9.013 9.002 14.291 1.00 80.38 108 GLY A O 1
ATOM 836 N N . PRO A 1 109 ? -9.790 7.011 15.002 1.00 85.12 109 PRO A N 1
ATOM 837 C CA . PRO A 1 109 ? -8.450 6.517 15.321 1.00 85.12 109 PRO A CA 1
ATOM 838 C C . PRO A 1 109 ? -7.631 6.214 14.057 1.00 85.12 109 PRO A C 1
ATOM 840 O O . PRO A 1 109 ? -8.148 6.163 12.945 1.00 85.12 109 PRO A O 1
ATOM 843 N N . ARG A 1 110 ? -6.314 6.060 14.218 1.00 87.00 110 ARG A N 1
ATOM 844 C CA . ARG A 1 110 ? -5.437 5.571 13.142 1.00 87.00 110 ARG A CA 1
ATOM 845 C C . ARG A 1 110 ? -5.614 4.070 12.958 1.00 87.00 110 ARG A C 1
ATOM 847 O O . ARG A 1 110 ? -6.048 3.397 13.885 1.00 87.00 110 ARG A O 1
ATOM 854 N N . HIS A 1 111 ? -5.211 3.577 11.792 1.00 88.19 111 HIS A N 1
ATOM 855 C CA . HIS A 1 111 ? -5.164 2.142 11.555 1.00 88.19 111 HIS A CA 1
ATOM 856 C C . HIS A 1 111 ? -4.150 1.460 12.477 1.00 88.19 111 HIS A C 1
ATOM 858 O O . HIS A 1 111 ? -3.097 2.038 12.768 1.00 88.19 111 HIS A O 1
ATOM 864 N N . ASP A 1 112 ? -4.453 0.236 12.901 1.00 87.69 112 ASP A N 1
ATOM 865 C CA . ASP A 1 112 ? -3.575 -0.568 13.759 1.00 87.69 112 ASP A CA 1
ATOM 866 C C . ASP A 1 112 ? -2.438 -1.207 12.953 1.00 87.69 112 ASP A C 1
ATOM 868 O O . ASP A 1 112 ? -1.329 -1.395 13.453 1.00 87.69 112 ASP A O 1
ATOM 872 N N . THR A 1 113 ? -2.707 -1.539 11.686 1.00 89.38 113 THR A N 1
ATOM 873 C CA . THR A 1 113 ? -1.762 -2.217 10.791 1.00 89.38 113 THR A CA 1
ATOM 874 C C . THR A 1 113 ? -1.665 -1.513 9.440 1.00 89.38 113 THR A C 1
ATOM 876 O O . THR A 1 113 ? -2.670 -1.281 8.771 1.00 89.38 113 THR A O 1
ATOM 879 N N . TYR A 1 114 ? -0.433 -1.240 9.003 1.00 93.25 114 TYR A N 1
ATOM 880 C CA . TYR A 1 114 ? -0.130 -0.666 7.692 1.00 93.25 114 TYR A CA 1
ATOM 881 C C . TYR A 1 114 ? 0.666 -1.667 6.865 1.00 93.25 114 TYR A C 1
ATOM 883 O O . TYR A 1 114 ? 1.713 -2.150 7.297 1.00 93.25 114 TYR A O 1
ATOM 891 N N . ILE A 1 115 ? 0.189 -1.954 5.659 1.00 94.56 115 ILE A N 1
ATOM 892 C CA . ILE A 1 115 ? 0.838 -2.871 4.726 1.00 94.56 115 ILE A CA 1
ATOM 893 C C . ILE A 1 115 ? 1.289 -2.070 3.512 1.00 94.56 115 ILE A C 1
ATOM 895 O O . ILE A 1 115 ? 0.471 -1.550 2.759 1.00 94.56 115 ILE A O 1
ATOM 899 N N . LEU A 1 116 ? 2.602 -1.984 3.314 1.00 94.62 116 LEU A N 1
ATOM 900 C CA . LEU A 1 116 ? 3.196 -1.362 2.137 1.00 94.62 116 LEU A CA 1
ATOM 901 C C . LEU A 1 116 ? 3.773 -2.446 1.229 1.00 94.62 116 LEU A C 1
ATOM 903 O O . LEU A 1 116 ? 4.721 -3.136 1.601 1.00 94.62 116 LEU A O 1
ATOM 907 N N . TYR A 1 117 ? 3.225 -2.570 0.024 1.00 93.44 117 TYR A N 1
ATOM 908 C CA . TYR A 1 117 ? 3.811 -3.384 -1.033 1.00 93.44 117 TYR A CA 1
ATOM 909 C C . TYR A 1 117 ? 4.567 -2.479 -2.001 1.00 93.44 117 TYR A C 1
ATOM 911 O O . TYR A 1 117 ? 3.968 -1.629 -2.655 1.00 93.44 117 TYR A O 1
ATOM 919 N N . TYR A 1 118 ? 5.878 -2.668 -2.113 1.00 90.44 118 TYR A N 1
ATOM 920 C CA . TYR A 1 118 ? 6.709 -1.959 -3.079 1.00 90.44 118 TYR A CA 1
ATOM 921 C C . TYR A 1 118 ? 7.350 -2.961 -4.032 1.00 90.44 118 TYR A C 1
ATOM 923 O O . TYR A 1 118 ? 8.060 -3.874 -3.612 1.00 90.44 118 TYR A O 1
ATOM 931 N N . SER A 1 119 ? 7.117 -2.766 -5.323 1.00 87.12 119 SER A N 1
ATOM 932 C CA . SER A 1 119 ? 7.846 -3.445 -6.382 1.00 87.12 119 SER A CA 1
ATOM 933 C C . SER A 1 119 ? 8.445 -2.390 -7.295 1.00 87.12 119 SER A C 1
ATOM 935 O O . SER A 1 119 ? 7.719 -1.636 -7.931 1.00 87.12 119 SER A O 1
ATOM 937 N N . GLY A 1 120 ? 9.766 -2.299 -7.313 1.00 81.38 120 GLY A N 1
ATOM 938 C CA . GLY A 1 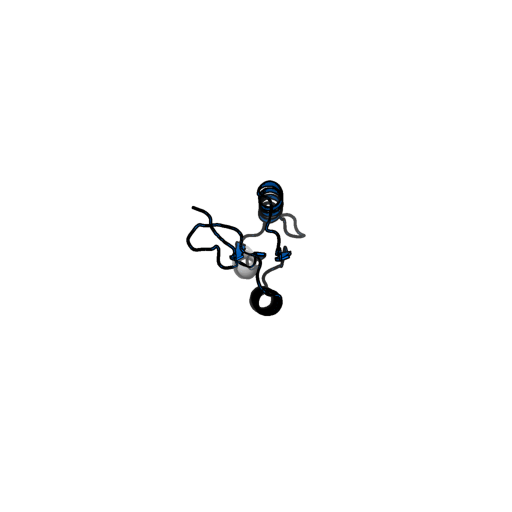120 ? 10.501 -1.275 -8.040 1.00 81.38 120 GLY A CA 1
ATOM 939 C C . GLY A 1 120 ? 11.999 -1.441 -7.832 1.00 81.38 120 GLY A C 1
ATOM 940 O O . GLY A 1 120 ? 12.435 -2.320 -7.088 1.00 81.38 120 GLY A O 1
ATOM 941 N N . HIS A 1 121 ? 12.795 -0.622 -8.515 1.00 71.69 121 HIS A N 1
ATOM 942 C CA . HIS A 1 121 ? 14.248 -0.685 -8.403 1.00 71.69 121 HIS A CA 1
ATOM 943 C C . HIS A 1 121 ? 14.712 0.080 -7.163 1.00 71.69 121 HIS A C 1
ATOM 945 O O . HIS A 1 121 ? 14.386 1.254 -6.995 1.00 71.69 121 HIS A O 1
ATOM 951 N N . THR A 1 122 ? 15.519 -0.562 -6.325 1.00 60.28 122 THR A N 1
ATOM 952 C CA . THR A 1 122 ? 16.275 0.113 -5.270 1.00 60.28 122 THR A CA 1
ATOM 953 C C . THR A 1 122 ? 17.642 0.480 -5.843 1.00 60.28 122 THR A C 1
ATOM 955 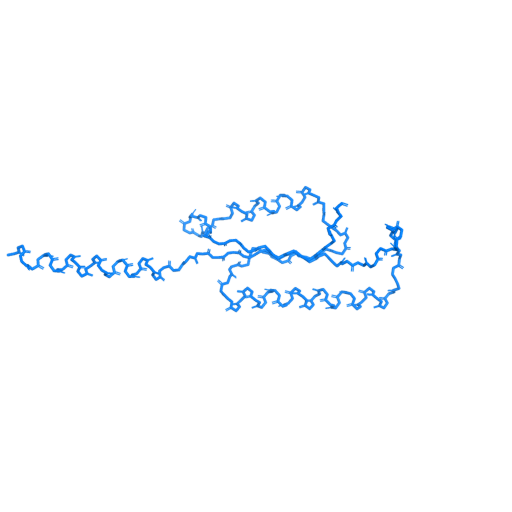O O . THR A 1 122 ? 18.484 -0.400 -6.012 1.00 60.28 122 THR A O 1
ATOM 958 N N . HIS A 1 123 ? 17.876 1.745 -6.195 1.00 54.03 123 HIS A N 1
ATOM 959 C CA . HIS A 1 123 ? 19.252 2.217 -6.373 1.00 54.03 123 HIS A CA 1
ATOM 960 C C . HIS A 1 123 ? 19.852 2.416 -4.978 1.00 54.03 123 HIS A C 1
ATOM 962 O O . HIS A 1 123 ? 19.378 3.265 -4.223 1.00 54.03 123 HIS A O 1
ATOM 968 N N . GLY A 1 124 ? 20.804 1.550 -4.628 1.00 41.41 124 GLY A N 1
ATOM 969 C CA . GLY A 1 124 ? 21.686 1.699 -3.471 1.00 41.41 124 GLY A CA 1
ATOM 970 C C . GLY A 1 124 ? 22.965 2.416 -3.861 1.00 41.41 124 GLY A C 1
ATOM 971 O O . GLY A 1 124 ? 23.368 2.271 -5.037 1.00 41.41 124 GLY A O 1
#

Foldseek 3Di:
DVVVVVVVVVVVVVVVVVVVVVPDFAAAEEEEQAQDDDQDPVNHDDDDDPVVVVVSVVVSVVVLVVVVVVCVVVVHHYPYHHYDPPDDDPVRVVVSVVCQQVDADPVGHGGPYYHYHYHDDDDD

Sequence (124 aa):
MFLIVLPLESMAHGLFHELGNCLGGTSVGYAIVIPTNFCSPDGQPTLLPPEHVQELNLRSTGMLNAIQRFFAYHMIETYGCDYSTSGLSFDTLHSKLKAFLELRTVDGPRHDTYILYYSGHTHG

Organism: Homo sapiens (NCBI:txid9606)